Protein AF-A0A094L939-F1 (afdb_monomer)

Solvent-accessible surface area (backbone atoms only — not comparable to full-atom values): 2472 Å² total; per-residue (Å²): 113,71,70,58,56,53,49,51,54,51,47,53,57,49,49,58,50,48,50,48,59,52,54,71,29,73,68,45,49,55,49,50,51,52,46,51,53,55,54,61,74,73,113

pLDDT: mean 78.11, std 6.98, range [58.22, 88.31]

Sequence (43 aa):
DIRKKFFTVRVVRHWNRLAREVVDAPSLEVFVARLDEALSNVV

Mean predicted aligned error: 9.7 Å

Foldseek 3Di:
DVVVVVVVVVVVVVCVVVVVVVCPPPVNVVVVVVVVVVVVVVD

Secondary structure (DSSP, 8-state):
-HHHHHHHHHHHHHHHHHHHHHHSSHHHHHHHHHHHHHHHTT-

Organism: Antrostomus carolinensis (NCBI:txid279965)

Radius of gyration: 16.64 Å; Cα contacts (8 Å, |Δi|>4): 4; chains: 1; bounding box: 22×20×48 Å

Structure (mmCIF, N/CA/C/O backbone):
data_AF-A0A094L939-F1
#
_entry.id   AF-A0A094L939-F1
#
loop_
_atom_site.group_PDB
_atom_site.id
_atom_site.type_symbol
_atom_site.label_atom_id
_atom_site.label_alt_id
_atom_site.label_comp_id
_atom_site.label_asym_id
_atom_site.label_entity_id
_atom_site.label_seq_id
_atom_site.pdbx_PDB_ins_code
_atom_site.Cartn_x
_atom_site.Cartn_y
_atom_site.Cartn_z
_atom_site.occupancy
_atom_site.B_iso_or_equiv
_atom_site.auth_seq_id
_atom_site.auth_comp_id
_atom_site.auth_asym_id
_atom_site.auth_atom_id
_atom_site.pdbx_PDB_model_num
ATOM 1 N N . ASP A 1 1 ? -13.942 -6.246 24.843 1.00 66.31 1 ASP A N 1
ATOM 2 C CA . ASP A 1 1 ? -14.473 -6.130 23.470 1.00 66.31 1 ASP A CA 1
ATOM 3 C C . ASP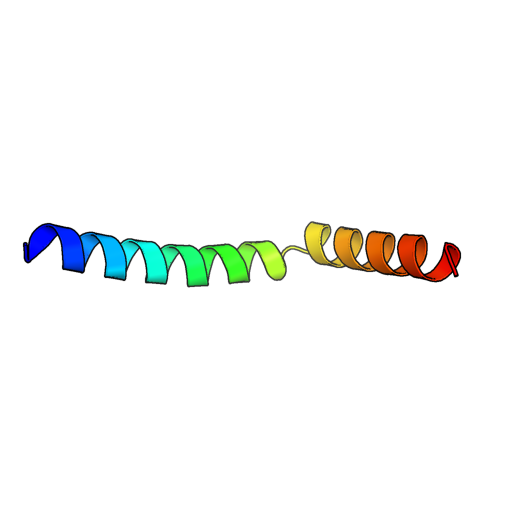 A 1 1 ? -14.166 -4.779 22.804 1.00 66.31 1 ASP A C 1
ATOM 5 O O . ASP A 1 1 ? -13.528 -4.752 21.759 1.00 66.31 1 ASP A O 1
ATOM 9 N N . ILE A 1 2 ? -14.498 -3.652 23.448 1.00 75.88 2 ILE A N 1
ATOM 10 C CA . ILE A 1 2 ? -14.360 -2.279 22.905 1.00 75.88 2 ILE A CA 1
ATOM 11 C C . ILE A 1 2 ? -12.945 -1.948 22.378 1.00 75.88 2 ILE A C 1
ATOM 13 O O . ILE A 1 2 ? -12.793 -1.440 21.270 1.00 75.88 2 ILE A O 1
ATOM 17 N N . ARG A 1 3 ? -11.889 -2.297 23.128 1.00 74.75 3 ARG A N 1
ATOM 18 C CA . ARG A 1 3 ? -10.488 -2.043 22.735 1.00 74.75 3 ARG A CA 1
ATOM 19 C C . ARG A 1 3 ? -10.053 -2.812 21.479 1.00 74.75 3 ARG A C 1
ATOM 21 O O . ARG A 1 3 ? -9.270 -2.275 20.706 1.00 74.75 3 ARG A O 1
ATOM 28 N N . LYS A 1 4 ? -10.585 -4.022 21.241 1.00 77.62 4 LYS A N 1
ATOM 29 C CA . LYS A 1 4 ? -10.311 -4.792 20.012 1.00 77.62 4 LYS A CA 1
ATOM 30 C C . LYS A 1 4 ? -10.954 -4.121 18.799 1.00 77.62 4 LYS A C 1
ATOM 32 O O . LYS A 1 4 ? -10.258 -3.873 17.824 1.00 77.62 4 LYS A O 1
ATOM 37 N N . LYS A 1 5 ? -12.234 -3.737 18.891 1.00 78.69 5 LYS A N 1
ATOM 38 C CA . LYS A 1 5 ? -12.941 -3.034 17.802 1.00 78.69 5 LYS A CA 1
ATOM 39 C C . LYS A 1 5 ? -12.261 -1.715 17.429 1.00 78.69 5 LYS A C 1
ATOM 41 O O . LYS A 1 5 ? -12.079 -1.433 16.250 1.00 78.69 5 LYS A O 1
ATOM 46 N N . PHE A 1 6 ? -11.812 -0.943 18.418 1.00 77.69 6 PHE A N 1
ATOM 47 C CA . PHE A 1 6 ? -11.109 0.317 18.164 1.00 77.69 6 PHE A CA 1
ATOM 48 C C . PHE A 1 6 ? -9.747 0.108 17.485 1.00 77.69 6 PHE A C 1
ATOM 50 O O . PHE A 1 6 ? -9.368 0.875 16.599 1.00 77.69 6 PHE A O 1
ATOM 57 N N . PHE A 1 7 ? -9.031 -0.956 17.865 1.00 78.94 7 PHE A N 1
ATOM 58 C CA . PHE A 1 7 ? -7.767 -1.324 17.234 1.00 78.94 7 PHE A CA 1
ATOM 59 C C . PHE A 1 7 ? -7.982 -1.753 15.780 1.00 78.94 7 PHE A C 1
ATOM 61 O O . PHE A 1 7 ? -7.298 -1.246 14.900 1.00 78.94 7 PHE A O 1
ATOM 68 N N . THR A 1 8 ? -8.989 -2.586 15.502 1.00 82.88 8 THR A N 1
ATOM 69 C CA . THR A 1 8 ? -9.340 -2.996 14.134 1.00 82.88 8 THR A CA 1
ATOM 70 C C . THR A 1 8 ? -9.701 -1.797 13.261 1.00 82.88 8 THR A C 1
ATOM 72 O O . THR A 1 8 ? -9.177 -1.676 12.160 1.00 82.88 8 THR A O 1
ATOM 75 N N . VAL A 1 9 ? -10.518 -0.862 13.754 1.00 88.31 9 VAL A N 1
ATOM 76 C CA . VAL A 1 9 ? -10.889 0.339 12.985 1.00 88.31 9 VAL A CA 1
ATOM 77 C C . VAL A 1 9 ? -9.673 1.233 12.712 1.00 88.31 9 VAL A C 1
ATOM 79 O O . VAL A 1 9 ? -9.510 1.712 11.590 1.00 88.31 9 VAL A O 1
ATOM 82 N N . ARG A 1 10 ? -8.780 1.432 13.695 1.00 85.94 10 ARG A N 1
ATOM 83 C CA . ARG A 1 10 ? -7.533 2.194 13.485 1.00 85.94 10 ARG A CA 1
ATOM 84 C C . ARG A 1 10 ? -6.606 1.518 12.484 1.00 85.94 10 ARG A C 1
ATOM 86 O O . ARG A 1 10 ? -6.077 2.203 11.615 1.00 85.94 10 ARG A O 1
ATOM 93 N N . VAL A 1 11 ? -6.438 0.204 12.598 1.00 84.81 11 VAL A N 1
ATOM 94 C CA . VAL A 1 11 ? -5.601 -0.600 11.706 1.00 84.81 11 VAL A CA 1
ATOM 95 C C . VAL A 1 11 ? -6.152 -0.527 10.285 1.00 84.81 11 VAL A C 1
ATOM 97 O O . VAL A 1 11 ? -5.422 -0.117 9.394 1.00 84.81 11 VAL A O 1
ATOM 100 N N . VAL A 1 12 ? -7.446 -0.778 10.069 1.00 84.75 12 VAL A N 1
ATOM 101 C CA . VAL A 1 12 ? -8.083 -0.681 8.740 1.00 84.75 12 VAL A CA 1
ATOM 102 C C . VAL A 1 12 ? -7.918 0.714 8.133 1.00 84.75 12 VAL A C 1
ATOM 104 O O . VAL A 1 12 ? -7.613 0.838 6.948 1.00 84.75 12 VAL A O 1
ATOM 107 N N . ARG A 1 13 ? -8.061 1.778 8.931 1.00 86.31 13 ARG A N 1
ATOM 108 C CA . ARG A 1 13 ? -7.869 3.155 8.453 1.00 86.31 13 ARG A CA 1
ATOM 109 C C . ARG A 1 13 ? -6.411 3.444 8.076 1.00 86.31 13 ARG A C 1
ATOM 111 O O . ARG A 1 13 ? -6.172 4.160 7.109 1.00 86.31 13 ARG A O 1
ATOM 118 N N . HIS A 1 14 ? -5.452 2.878 8.809 1.00 84.62 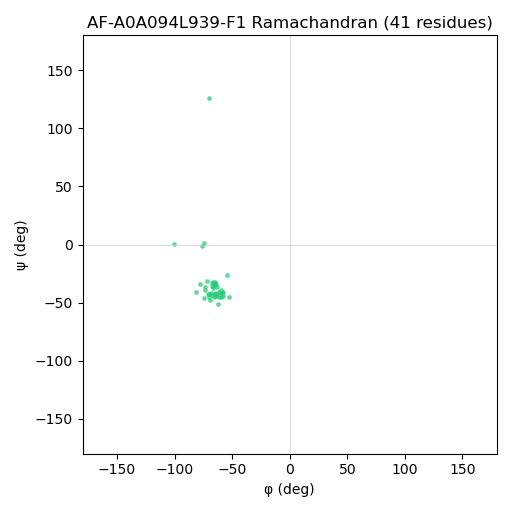14 HIS A N 1
ATOM 119 C CA . HIS A 1 14 ? -4.025 2.986 8.497 1.00 84.62 14 HIS A CA 1
ATOM 120 C C . HIS A 1 14 ? -3.654 2.182 7.250 1.00 84.62 14 HIS A C 1
ATOM 122 O O . HIS A 1 14 ? -2.967 2.704 6.384 1.00 84.62 14 HIS A O 1
ATOM 128 N N . TRP A 1 15 ? -4.175 0.962 7.113 1.00 85.31 15 TRP A N 1
ATOM 129 C CA . TRP A 1 15 ? -3.995 0.135 5.920 1.00 85.31 15 TRP A CA 1
ATOM 130 C C . TRP A 1 15 ? -4.581 0.787 4.673 1.00 85.31 15 TRP A C 1
ATOM 132 O O . TRP A 1 15 ? -3.927 0.768 3.645 1.00 85.31 15 TRP A O 1
ATOM 142 N N . ASN A 1 16 ? -5.752 1.425 4.748 1.00 81.50 16 ASN A N 1
ATOM 143 C CA . ASN A 1 16 ? -6.311 2.153 3.601 1.00 81.50 16 ASN A CA 1
ATOM 144 C C . ASN A 1 16 ? -5.443 3.348 3.183 1.00 81.50 16 ASN A C 1
ATOM 146 O O . ASN A 1 16 ? -5.356 3.658 2.000 1.00 81.50 16 ASN A O 1
ATOM 150 N N . ARG A 1 17 ? -4.791 4.019 4.140 1.00 83.12 17 ARG A N 1
ATOM 151 C CA . ARG A 1 17 ? -3.872 5.124 3.846 1.00 83.12 17 ARG A CA 1
ATOM 152 C C . ARG A 1 17 ? -2.544 4.622 3.275 1.00 83.12 17 ARG A C 1
ATOM 154 O O . ARG A 1 17 ? -2.103 5.136 2.258 1.00 83.12 17 ARG A O 1
ATOM 161 N N . LEU A 1 18 ? -1.961 3.593 3.887 1.00 79.44 18 LEU A N 1
ATOM 162 C CA . LEU A 1 18 ? -0.723 2.966 3.425 1.00 79.44 18 LEU A CA 1
ATOM 163 C C . LEU A 1 18 ? -0.897 2.304 2.062 1.00 79.44 18 LEU A C 1
ATOM 165 O O . LEU A 1 18 ? -0.050 2.476 1.205 1.00 79.44 18 LEU A O 1
ATOM 169 N N . ALA A 1 19 ? -2.000 1.593 1.829 1.00 74.25 19 ALA A N 1
ATOM 170 C CA . ALA A 1 19 ?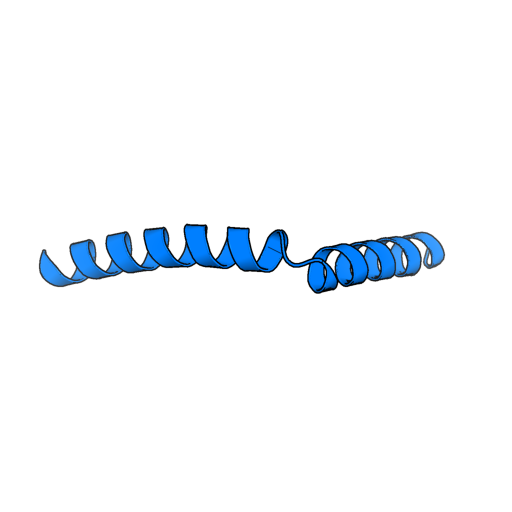 -2.289 0.993 0.532 1.00 74.25 19 ALA A CA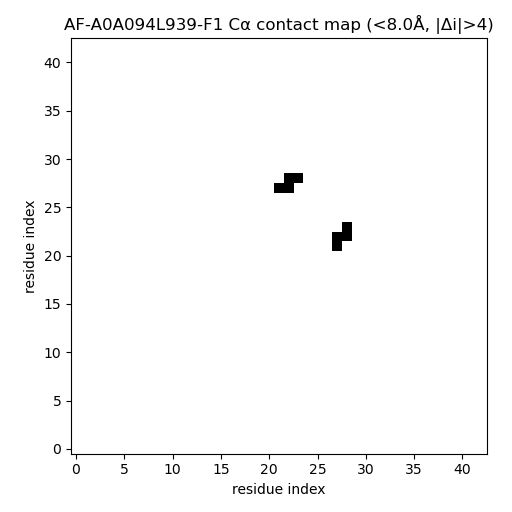 1
ATOM 171 C C . ALA A 1 19 ? -2.361 2.062 -0.560 1.00 74.25 19 ALA A C 1
ATOM 173 O O . ALA A 1 19 ? -1.847 1.848 -1.643 1.00 74.25 19 ALA A O 1
ATOM 174 N N . ARG A 1 20 ? -2.934 3.230 -0.261 1.00 74.69 20 ARG A N 1
ATOM 175 C CA . ARG A 1 20 ?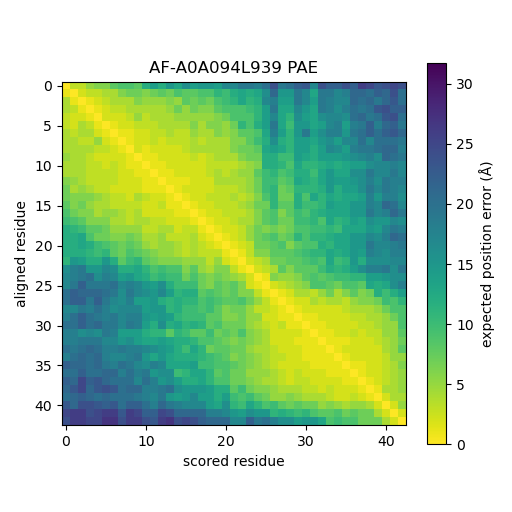 -3.018 4.336 -1.214 1.00 74.69 20 ARG A CA 1
ATOM 176 C C . ARG A 1 20 ? -1.651 4.961 -1.487 1.00 74.69 20 ARG A C 1
ATOM 178 O O . ARG A 1 20 ? -1.293 5.118 -2.638 1.00 74.69 20 ARG A O 1
ATOM 185 N N . GLU A 1 21 ? -0.856 5.213 -0.450 1.00 71.19 21 GLU A N 1
ATOM 186 C CA . GLU A 1 21 ? 0.513 5.737 -0.594 1.00 71.19 21 GLU A CA 1
ATOM 187 C C . GLU A 1 21 ? 1.472 4.733 -1.273 1.00 71.19 21 GLU A C 1
ATOM 189 O O . GLU A 1 21 ? 2.377 5.138 -1.993 1.00 71.19 21 GLU A O 1
ATOM 194 N N . VAL A 1 22 ? 1.269 3.425 -1.076 1.00 67.12 22 VAL A N 1
ATOM 195 C CA . VAL A 1 22 ? 2.039 2.355 -1.737 1.00 67.12 22 VAL A CA 1
ATOM 196 C C . VAL A 1 22 ? 1.581 2.135 -3.182 1.00 67.12 22 VAL A C 1
ATOM 198 O O . VAL A 1 22 ? 2.413 1.824 -4.027 1.00 67.12 22 VAL A O 1
ATOM 201 N N . VAL A 1 23 ? 0.288 2.300 -3.479 1.00 66.19 23 VAL A N 1
ATOM 202 C CA . VAL A 1 23 ? -0.263 2.200 -4.843 1.00 66.19 23 VAL A CA 1
ATOM 203 C C . VAL A 1 23 ? 0.104 3.418 -5.690 1.00 66.19 23 VAL A C 1
ATOM 205 O O . VAL A 1 23 ? 0.481 3.235 -6.839 1.00 66.19 23 VAL A O 1
ATOM 208 N N . ASP A 1 24 ? 0.093 4.625 -5.117 1.00 67.19 24 ASP A N 1
ATOM 209 C CA . ASP A 1 24 ? 0.579 5.861 -5.758 1.00 67.19 24 ASP A CA 1
ATOM 210 C C . ASP A 1 24 ? 2.121 5.943 -5.822 1.00 67.19 24 ASP A C 1
ATOM 212 O O . ASP A 1 24 ? 2.684 6.934 -6.291 1.00 67.19 24 ASP A O 1
ATOM 216 N N . ALA A 1 25 ? 2.848 4.929 -5.335 1.00 71.06 25 ALA A N 1
ATOM 217 C CA . ALA A 1 25 ? 4.294 4.904 -5.476 1.00 71.06 25 ALA A CA 1
ATOM 218 C C . ALA A 1 25 ? 4.652 4.667 -6.958 1.00 71.06 25 ALA A C 1
ATOM 220 O O . ALA A 1 25 ? 4.256 3.638 -7.515 1.00 71.06 25 ALA A O 1
ATOM 221 N N . PRO A 1 26 ? 5.482 5.529 -7.583 1.00 68.00 26 PRO A N 1
ATOM 222 C CA . PRO A 1 26 ? 5.847 5.408 -8.999 1.00 68.00 26 PRO A CA 1
ATOM 223 C C . PRO A 1 26 ? 6.437 4.039 -9.368 1.00 68.00 26 PRO A C 1
ATOM 225 O O . PRO A 1 26 ? 6.346 3.591 -10.505 1.00 68.00 26 PRO A O 1
ATOM 228 N N . SER A 1 27 ? 7.046 3.347 -8.401 1.00 74.38 27 SER A N 1
ATOM 229 C CA . SER A 1 27 ? 7.597 2.005 -8.580 1.00 74.38 27 SER A CA 1
ATOM 230 C C . SER A 1 27 ? 6.534 0.912 -8.707 1.00 74.38 27 SER A C 1
ATOM 232 O O . SER A 1 27 ? 6.785 -0.073 -9.400 1.00 74.38 27 SER A O 1
ATOM 234 N N . LEU A 1 28 ? 5.371 1.055 -8.061 1.00 74.25 28 LEU A N 1
ATOM 235 C CA . LEU A 1 28 ? 4.306 0.053 -8.094 1.00 74.25 28 LEU A CA 1
ATOM 236 C C . LEU A 1 28 ? 3.463 0.180 -9.365 1.00 74.25 28 LEU A C 1
ATOM 238 O O . LEU A 1 28 ? 3.172 -0.841 -9.976 1.00 74.25 28 LEU A O 1
ATOM 242 N N . GLU A 1 29 ? 3.144 1.398 -9.813 1.00 75.31 29 GLU A N 1
ATOM 243 C CA . GLU A 1 29 ? 2.505 1.610 -11.123 1.00 75.31 29 GLU A CA 1
ATOM 244 C C . GLU A 1 29 ? 3.363 1.048 -12.259 1.00 75.31 29 GLU A C 1
ATOM 246 O O . GLU A 1 29 ? 2.862 0.317 -13.111 1.00 75.31 29 GLU A O 1
ATOM 251 N N . VAL A 1 30 ? 4.677 1.301 -12.232 1.00 78.06 30 VAL A N 1
ATOM 252 C CA . VAL A 1 30 ? 5.619 0.722 -13.203 1.00 78.06 30 VAL A CA 1
ATOM 253 C C . VAL A 1 30 ? 5.660 -0.804 -13.092 1.00 78.06 30 VAL A C 1
ATOM 255 O O . VAL A 1 30 ? 5.766 -1.495 -14.103 1.00 78.06 30 VAL A O 1
ATOM 258 N N . PHE A 1 31 ? 5.560 -1.358 -11.883 1.00 79.75 31 PHE A N 1
ATOM 259 C CA . PHE A 1 31 ? 5.513 -2.806 -11.687 1.00 79.75 31 PHE A CA 1
ATOM 260 C C . PHE A 1 31 ? 4.211 -3.425 -12.219 1.00 79.75 31 PHE A C 1
ATOM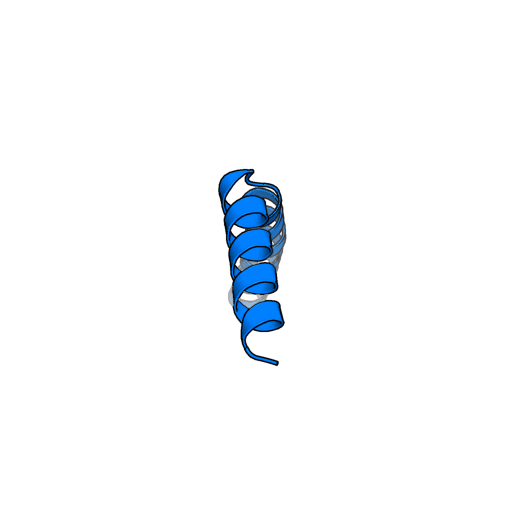 262 O O . PHE A 1 31 ? 4.261 -4.462 -12.875 1.00 79.75 31 PHE A O 1
ATOM 269 N N . VAL A 1 32 ? 3.064 -2.777 -11.997 1.00 80.75 32 VAL A N 1
ATOM 270 C CA . VAL A 1 32 ? 1.752 -3.209 -12.501 1.00 80.75 32 VAL A CA 1
ATOM 271 C C . VAL A 1 32 ? 1.688 -3.093 -14.021 1.00 80.75 32 VAL A C 1
ATOM 273 O O . VAL A 1 32 ? 1.263 -4.044 -14.662 1.00 80.75 32 VAL A O 1
ATOM 276 N N . ALA A 1 33 ? 2.185 -2.004 -14.611 1.00 83.38 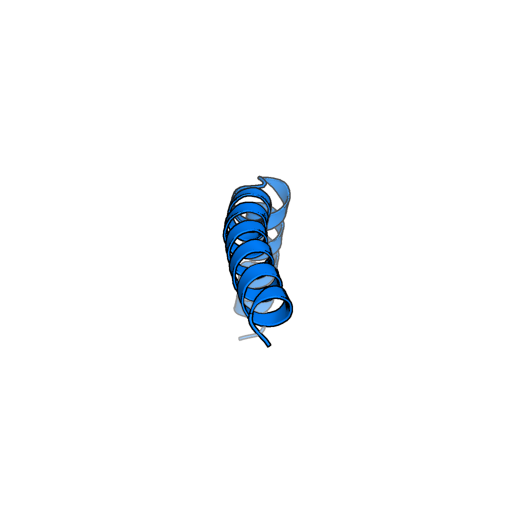33 ALA A N 1
ATOM 277 C CA . ALA A 1 33 ? 2.251 -1.847 -16.064 1.00 83.38 33 ALA A CA 1
ATOM 278 C C . ALA A 1 33 ? 3.115 -2.936 -16.721 1.00 83.38 33 ALA A C 1
ATOM 280 O O . ALA A 1 33 ? 2.719 -3.525 -17.721 1.00 83.38 33 ALA A O 1
ATOM 281 N N . ARG A 1 34 ? 4.265 -3.270 -16.116 1.00 83.94 34 ARG A N 1
ATOM 282 C CA . ARG A 1 34 ? 5.124 -4.365 -16.597 1.00 83.94 34 ARG A CA 1
ATOM 283 C C . ARG A 1 34 ? 4.487 -5.744 -16.424 1.00 83.94 34 ARG A C 1
ATOM 285 O O . ARG A 1 34 ? 4.751 -6.629 -17.231 1.00 83.94 34 ARG A O 1
ATOM 292 N N . LEU A 1 35 ? 3.692 -5.949 -15.373 1.00 87.62 35 LEU A N 1
ATOM 293 C CA . LEU A 1 35 ? 2.923 -7.181 -15.188 1.00 87.62 35 LEU A CA 1
ATOM 294 C C . LEU A 1 35 ? 1.789 -7.295 -16.206 1.00 87.62 35 LEU A C 1
ATOM 296 O O . LEU A 1 35 ? 1.593 -8.373 -16.752 1.00 87.62 35 LEU A O 1
ATOM 300 N N . ASP A 1 36 ? 1.074 -6.206 -16.470 1.00 86.06 36 ASP A N 1
ATOM 301 C CA . ASP A 1 36 ? -0.010 -6.152 -17.452 1.00 86.06 36 ASP A CA 1
ATOM 302 C C . ASP A 1 36 ? 0.519 -6.410 -18.871 1.00 86.06 36 ASP A C 1
ATOM 304 O O . ASP A 1 36 ? -0.013 -7.253 -19.587 1.00 86.06 36 ASP A O 1
ATOM 308 N N . GLU A 1 37 ? 1.657 -5.807 -19.229 1.00 84.44 37 GLU A N 1
ATOM 309 C CA . GLU A 1 37 ? 2.365 -6.076 -20.486 1.00 84.44 37 GLU A CA 1
ATOM 310 C C . GLU A 1 37 ? 2.825 -7.541 -20.588 1.00 84.44 37 GLU A C 1
ATOM 312 O O . GLU A 1 37 ? 2.611 -8.195 -21.611 1.00 84.44 37 GLU A O 1
ATOM 317 N N . ALA A 1 38 ? 3.399 -8.096 -19.514 1.00 86.50 38 ALA A N 1
ATOM 318 C CA . ALA A 1 38 ? 3.827 -9.493 -19.483 1.00 86.50 38 ALA A CA 1
ATOM 319 C C . ALA A 1 38 ? 2.651 -10.479 -19.567 1.00 86.50 38 ALA A C 1
ATOM 321 O O .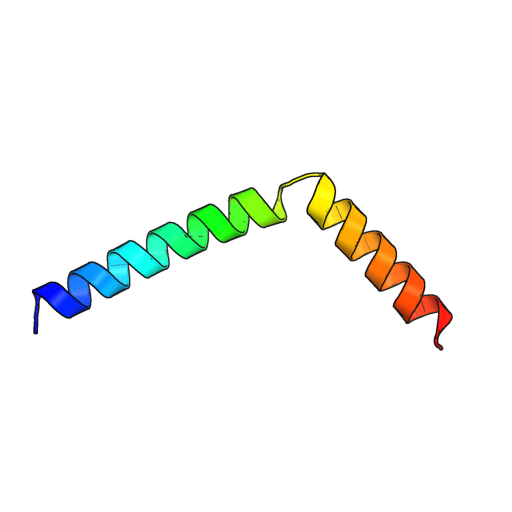 ALA A 1 38 ? 2.788 -11.527 -20.191 1.00 86.50 38 ALA A O 1
ATOM 322 N N . LEU A 1 39 ? 1.507 -10.158 -18.957 1.00 82.69 39 LEU A N 1
ATOM 323 C CA . LEU A 1 39 ? 0.288 -10.968 -19.023 1.00 82.69 39 LEU A CA 1
ATOM 324 C C . LEU A 1 39 ? -0.403 -10.853 -20.388 1.00 82.69 39 LEU A C 1
ATOM 326 O O . LEU A 1 39 ? -0.899 -11.855 -20.896 1.00 82.69 39 LEU A O 1
ATOM 330 N N . SER A 1 40 ? -0.390 -9.669 -21.003 1.00 79.12 40 SER A N 1
ATOM 331 C CA . SER A 1 40 ? -0.920 -9.437 -22.353 1.00 79.12 40 SER A CA 1
ATOM 332 C C . SER A 1 40 ? -0.117 -10.194 -23.418 1.00 79.12 40 SER A C 1
ATOM 334 O O . SER A 1 40 ? -0.685 -10.733 -24.361 1.00 79.12 40 SER A O 1
ATOM 336 N N . ASN A 1 41 ? 1.197 -10.339 -23.217 1.00 77.06 41 ASN A N 1
ATOM 337 C CA . ASN A 1 41 ? 2.075 -11.123 -24.091 1.00 77.06 41 ASN A CA 1
ATOM 338 C C . ASN A 1 41 ? 1.949 -12.657 -23.908 1.00 77.06 41 ASN A C 1
ATOM 340 O O . ASN A 1 41 ? 2.654 -13.414 -24.574 1.00 77.06 41 ASN A O 1
ATOM 344 N N . VAL A 1 42 ? 1.110 -13.135 -22.981 1.00 70.44 42 VAL A N 1
ATOM 345 C CA . VAL A 1 42 ? 0.864 -14.574 -22.731 1.00 70.44 42 VAL A CA 1
ATOM 346 C C . VAL A 1 42 ? -0.451 -15.065 -23.378 1.00 70.44 42 VAL A C 1
ATOM 348 O O . VAL A 1 42 ? -0.760 -16.254 -23.295 1.00 70.44 42 VAL A O 1
ATOM 351 N N . VAL A 1 43 ? -1.195 -14.190 -24.069 1.00 58.22 43 VAL A N 1
ATOM 352 C CA . VAL A 1 43 ? -2.354 -14.536 -24.927 1.00 58.22 43 VAL A CA 1
ATOM 353 C C . VAL A 1 43 ? -1.926 -14.659 -26.385 1.00 58.22 43 VAL A C 1
ATOM 355 O 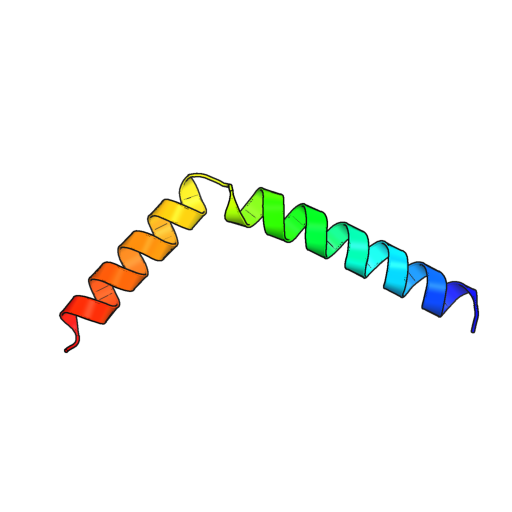O . VAL A 1 43 ? -2.377 -15.632 -27.031 1.00 58.22 43 VAL A O 1
#